Protein AF-A0A3C0GL13-F1 (afdb_monomer)

Nearest PDB structures (foldseek):
  5amq-assembly1_A  TM=3.832E-01  e=6.924E-02  La Crosse virus
  7oro-assembly1_A  TM=3.714E-01  e=6.924E-02  Orthobunyavirus lacrosseense
  5amr-assembly1_A  TM=4.256E-01  e=2.405E-01  La Crosse 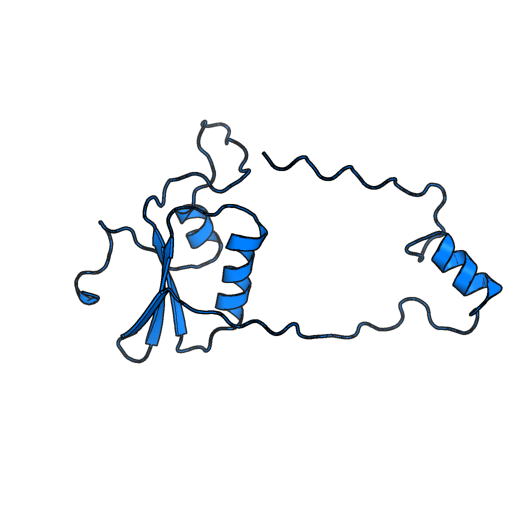virus
  8j4t-assembly1_A  TM=4.660E-01  e=8.916E-01  Bacillus cereus VD045

Sequence (139 aa):
MRKPRVKRPVEKDKPKGYDSKWEYNLHKNLIPSWDLHSQKLSYIIKHTYNPDFIKTINGITILLEAKGRFWDYQEYNKYIWIRESLPEDHELVFLFASPYAPMPATRRRKDGTKFTHSEWAEKNKFKWFSEKTFPKEWK

pLDDT: mean 94.02, std 6.17, range [56.84, 98.62]

Mean predicted aligned error: 5.54 Å

Structure (mmCIF, N/CA/C/O backbone):
data_AF-A0A3C0GL13-F1
#
_entry.id   AF-A0A3C0GL13-F1
#
loop_
_atom_site.group_PDB
_atom_site.id
_atom_site.type_symbol
_atom_site.label_atom_id
_atom_site.label_alt_id
_atom_site.label_comp_id
_atom_site.label_asym_id
_atom_site.label_entity_id
_atom_site.label_seq_id
_atom_site.pdbx_PDB_ins_code
_atom_site.Cartn_x
_atom_site.Cartn_y
_atom_site.Cartn_z
_atom_site.occupancy
_atom_site.B_iso_or_equiv
_atom_site.auth_seq_id
_atom_site.auth_comp_id
_atom_site.auth_asym_id
_atom_site.auth_atom_id
_atom_site.pdbx_PDB_model_num
ATOM 1 N N . MET A 1 1 ? 20.177 -2.245 8.836 1.00 57.84 1 MET A N 1
ATOM 2 C CA . MET A 1 1 ? 19.815 -1.564 7.566 1.00 57.84 1 MET A CA 1
ATOM 3 C C . MET A 1 1 ? 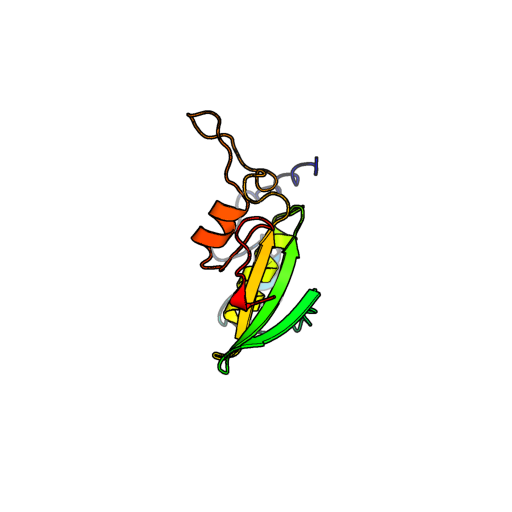19.984 -2.580 6.438 1.00 57.84 1 MET A C 1
ATOM 5 O O . MET A 1 1 ? 21.048 -3.186 6.388 1.00 57.84 1 MET A O 1
ATOM 9 N N . ARG A 1 2 ? 18.968 -2.855 5.598 1.00 56.84 2 ARG A N 1
ATOM 10 C CA . ARG A 1 2 ? 19.139 -3.786 4.460 1.00 56.84 2 ARG A CA 1
ATOM 11 C C . ARG A 1 2 ? 20.230 -3.229 3.540 1.00 56.84 2 ARG A C 1
ATOM 13 O O . ARG A 1 2 ? 20.149 -2.064 3.153 1.00 56.84 2 ARG A O 1
ATOM 20 N N . LYS A 1 3 ? 21.253 -4.034 3.229 1.00 74.62 3 LYS A N 1
ATOM 21 C CA . LYS A 1 3 ? 22.300 -3.640 2.277 1.00 74.62 3 LYS A CA 1
ATOM 22 C C . LYS A 1 3 ? 21.624 -3.277 0.946 1.00 74.62 3 LYS A C 1
ATOM 24 O O . LYS A 1 3 ? 20.765 -4.046 0.502 1.00 74.62 3 LYS A O 1
ATOM 29 N N . PRO A 1 4 ? 21.958 -2.130 0.325 1.00 77.38 4 PRO A N 1
ATOM 30 C CA . PRO A 1 4 ? 21.448 -1.801 -0.996 1.00 77.38 4 PRO A CA 1
ATOM 31 C C . PRO A 1 4 ? 21.710 -2.967 -1.942 1.00 77.38 4 PRO A C 1
ATOM 33 O O . PRO A 1 4 ? 22.800 -3.547 -1.927 1.00 77.38 4 PRO A O 1
ATOM 36 N N . ARG A 1 5 ? 20.711 -3.330 -2.751 1.00 80.12 5 ARG A N 1
ATOM 37 C CA . ARG A 1 5 ? 20.921 -4.340 -3.786 1.00 80.12 5 ARG A CA 1
ATOM 38 C C . ARG A 1 5 ? 22.034 -3.830 -4.696 1.00 80.12 5 ARG A C 1
ATOM 40 O O . ARG A 1 5 ? 21.946 -2.706 -5.189 1.00 80.12 5 ARG A O 1
ATOM 47 N N . VAL A 1 6 ? 23.065 -4.648 -4.898 1.00 87.25 6 VAL A N 1
ATOM 48 C CA . VAL A 1 6 ? 24.147 -4.331 -5.834 1.00 87.25 6 VAL A CA 1
ATOM 49 C C . VAL A 1 6 ? 23.514 -4.004 -7.183 1.00 87.25 6 VAL A C 1
ATOM 51 O O . VAL A 1 6 ? 22.654 -4.752 -7.665 1.00 87.25 6 VAL A O 1
ATOM 54 N N . LYS A 1 7 ? 23.882 -2.851 -7.757 1.00 86.38 7 LYS A N 1
ATOM 55 C CA . LYS A 1 7 ? 23.372 -2.442 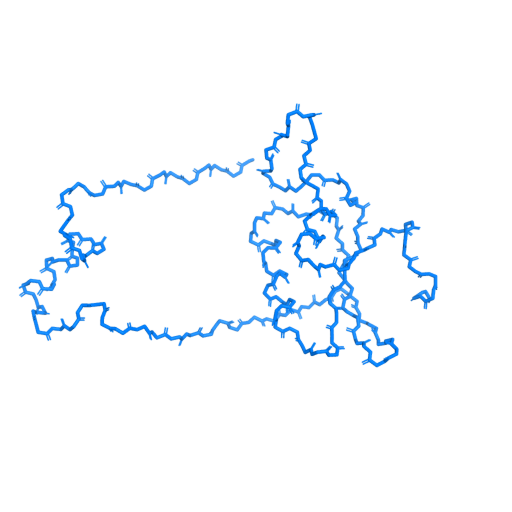-9.067 1.00 86.38 7 LYS A CA 1
ATOM 56 C C . LYS A 1 7 ? 23.730 -3.548 -10.055 1.00 86.38 7 LYS A C 1
ATOM 58 O O . LYS A 1 7 ? 24.895 -3.929 -10.146 1.00 86.38 7 LYS A O 1
ATOM 63 N N . ARG A 1 8 ? 22.727 -4.088 -10.755 1.00 82.88 8 ARG A N 1
ATOM 64 C CA . ARG A 1 8 ? 22.989 -5.123 -11.759 1.00 82.88 8 ARG A CA 1
ATOM 65 C C . ARG A 1 8 ? 23.935 -4.542 -12.818 1.00 82.88 8 ARG A C 1
ATOM 67 O O . ARG A 1 8 ? 23.729 -3.387 -13.209 1.00 82.88 8 ARG A O 1
ATOM 74 N N . PRO A 1 9 ? 24.946 -5.301 -13.268 1.00 86.31 9 PRO A N 1
ATOM 75 C CA . PRO A 1 9 ? 25.758 -4.903 -14.406 1.00 86.31 9 PRO A CA 1
ATOM 76 C C . PRO A 1 9 ? 24.860 -4.564 -15.596 1.00 86.31 9 PRO A C 1
ATOM 78 O O . PRO A 1 9 ? 23.887 -5.268 -15.865 1.00 86.31 9 PRO A O 1
ATOM 81 N N . VAL A 1 10 ? 25.171 -3.464 -16.277 1.00 82.69 10 VAL A N 1
ATOM 82 C CA . VAL A 1 10 ? 24.503 -3.110 -17.530 1.00 82.69 10 VAL A CA 1
ATOM 83 C C . VAL A 1 10 ? 25.284 -3.772 -18.653 1.00 82.69 10 VAL A C 1
ATOM 85 O O . VAL A 1 10 ? 26.487 -3.549 -18.789 1.00 82.69 10 VAL A O 1
ATOM 88 N N . GLU A 1 11 ? 24.606 -4.607 -19.431 1.00 85.38 11 GLU A N 1
ATOM 89 C CA . GLU A 1 11 ? 25.213 -5.296 -20.563 1.00 85.38 11 GLU A CA 1
ATOM 90 C C . GLU A 1 11 ? 25.510 -4.287 -21.687 1.00 85.38 11 GLU A C 1
ATOM 92 O O . GLU A 1 11 ? 24.600 -3.643 -22.212 1.00 85.38 11 GLU A O 1
ATOM 97 N N . LYS A 1 12 ? 26.796 -4.107 -22.020 1.00 87.50 12 LYS A N 1
ATOM 98 C CA . LYS A 1 12 ? 27.247 -3.223 -23.111 1.00 87.50 12 LYS A CA 1
ATOM 99 C C . LYS A 1 12 ? 26.863 -3.812 -24.466 1.00 87.50 12 LYS A C 1
ATOM 101 O O . LYS A 1 12 ? 26.893 -5.031 -24.607 1.00 87.50 12 LYS A O 1
ATOM 106 N N . ASP A 1 13 ? 26.559 -2.971 -25.452 1.00 87.75 13 ASP A N 1
ATOM 107 C CA . ASP A 1 13 ? 26.288 -3.380 -26.844 1.00 87.75 13 ASP A CA 1
ATOM 108 C C . ASP A 1 13 ? 25.148 -4.403 -26.979 1.00 87.75 13 ASP A C 1
ATOM 110 O O . ASP A 1 13 ? 25.201 -5.330 -27.788 1.00 87.75 13 ASP A O 1
ATOM 114 N N . LYS A 1 14 ? 24.117 -4.273 -26.137 1.00 90.38 14 LYS A N 1
ATOM 115 C CA . LYS A 1 14 ? 22.919 -5.105 -26.226 1.00 90.38 14 LYS A CA 1
ATOM 116 C C . LYS A 1 14 ? 22.127 -4.750 -27.500 1.00 90.38 14 LYS A C 1
ATOM 118 O O . LYS A 1 14 ? 21.786 -3.576 -27.670 1.00 90.38 14 LYS A O 1
ATOM 123 N N . PRO A 1 15 ? 21.789 -5.726 -28.362 1.00 92.62 15 PRO A N 1
ATOM 124 C CA . PRO A 1 15 ? 20.967 -5.488 -29.547 1.00 92.62 15 PRO A CA 1
ATOM 125 C C . PRO A 1 15 ? 19.608 -4.853 -29.211 1.00 92.62 15 PRO A C 1
ATOM 127 O O . PRO A 1 15 ? 18.968 -5.200 -28.216 1.00 92.62 15 PRO A O 1
ATOM 130 N N . LYS A 1 16 ? 19.152 -3.912 -30.048 1.00 91.69 16 LYS A N 1
ATOM 131 C CA . LYS A 1 16 ? 17.871 -3.210 -29.860 1.00 91.69 16 LYS A CA 1
ATOM 132 C C . LYS A 1 16 ? 16.703 -4.196 -29.978 1.00 91.69 16 LYS A C 1
ATOM 134 O O . LYS A 1 16 ? 16.675 -4.998 -30.902 1.00 91.69 16 LYS A O 1
ATOM 139 N N . GLY A 1 17 ? 15.736 -4.100 -29.065 1.00 91.31 17 GLY A N 1
ATOM 140 C CA . GLY A 1 17 ? 14.539 -4.953 -29.045 1.00 91.31 17 GLY A CA 1
ATOM 141 C C . GLY A 1 17 ? 14.663 -6.224 -28.198 1.00 91.31 17 GLY A C 1
ATOM 142 O O . GLY A 1 17 ? 13.648 -6.864 -27.951 1.00 91.31 17 GLY A O 1
ATOM 143 N N . TYR A 1 18 ? 15.868 -6.532 -27.708 1.00 94.56 18 TYR A N 1
ATOM 144 C CA . TYR A 1 18 ? 16.143 -7.687 -26.854 1.00 94.56 18 TYR A CA 1
ATOM 145 C C . TYR A 1 18 ? 16.423 -7.264 -25.410 1.00 94.56 18 TYR A C 1
ATOM 147 O O . TYR A 1 18 ? 17.004 -6.204 -25.135 1.00 94.56 18 TYR A O 1
ATOM 155 N N . ASP A 1 19 ? 16.066 -8.125 -24.472 1.00 91.56 19 ASP A N 1
ATOM 156 C CA . ASP A 1 19 ? 16.295 -7.981 -23.043 1.00 91.56 19 ASP A CA 1
ATOM 157 C C . ASP A 1 19 ? 17.711 -8.400 -22.640 1.00 91.56 19 ASP A C 1
ATOM 159 O O . ASP A 1 19 ? 18.263 -7.808 -21.705 1.00 91.56 19 ASP A O 1
ATOM 163 N N . SER A 1 20 ? 18.359 -9.287 -23.408 1.00 92.25 20 SER A N 1
ATOM 164 C CA . SER A 1 20 ? 19.765 -9.687 -23.219 1.00 92.25 20 SER A CA 1
ATOM 165 C C . SER A 1 20 ? 20.467 -10.114 -24.516 1.00 92.25 20 SER A C 1
ATOM 167 O O . SER A 1 20 ? 19.820 -10.434 -25.515 1.00 92.25 20 SER A O 1
ATOM 169 N N . LYS A 1 21 ? 21.806 -10.192 -24.504 1.00 93.69 21 LYS A N 1
ATOM 170 C CA . LYS A 1 21 ? 22.569 -10.799 -25.617 1.00 93.69 21 LYS A CA 1
ATOM 171 C C . LYS A 1 21 ? 22.253 -12.278 -25.821 1.00 93.69 21 LYS A C 1
ATOM 173 O O . LYS A 1 21 ? 22.303 -12.764 -26.948 1.00 93.69 21 LYS A O 1
ATOM 178 N N . TRP A 1 22 ? 21.951 -13.000 -24.744 1.00 93.62 22 TRP A N 1
ATOM 179 C CA . TRP A 1 22 ? 21.614 -14.419 -24.831 1.00 93.62 22 TRP A CA 1
ATOM 180 C C . TRP A 1 22 ? 20.292 -14.632 -25.567 1.00 93.62 22 TRP A C 1
ATOM 182 O O . TRP A 1 22 ? 20.242 -15.440 -26.488 1.00 93.62 22 TRP A O 1
ATOM 192 N N . GLU A 1 23 ? 19.269 -13.840 -25.244 1.00 95.56 23 GLU A N 1
ATOM 193 C CA . GLU A 1 23 ? 17.991 -13.846 -25.961 1.00 95.56 23 GLU A CA 1
ATOM 194 C C . GLU A 1 23 ? 18.174 -13.544 -27.456 1.00 95.56 23 GLU A C 1
ATOM 196 O O . GLU A 1 23 ? 17.643 -14.266 -28.298 1.00 95.56 23 GL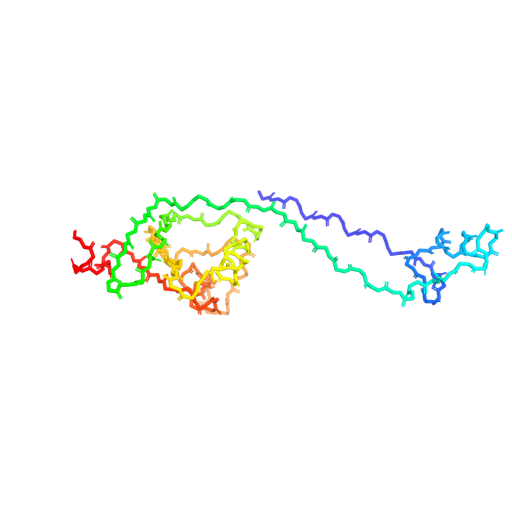U A O 1
ATOM 201 N N . TYR A 1 24 ? 19.002 -12.548 -27.795 1.00 95.56 24 TYR A N 1
ATOM 202 C CA . TYR A 1 24 ? 19.367 -12.275 -29.188 1.00 95.56 24 TYR A CA 1
ATOM 203 C C . TYR A 1 24 ? 19.997 -13.491 -29.875 1.00 95.56 24 TYR A C 1
ATOM 205 O O . TYR A 1 24 ? 19.609 -13.844 -30.986 1.00 95.56 24 TYR A O 1
ATOM 213 N N . ASN A 1 25 ? 20.956 -14.153 -29.224 1.00 95.81 25 ASN A N 1
ATOM 214 C CA . ASN A 1 25 ? 21.623 -15.326 -29.788 1.00 95.81 25 ASN A CA 1
ATOM 215 C C . ASN A 1 25 ? 20.674 -16.523 -29.951 1.00 95.81 25 ASN A C 1
ATOM 217 O O . ASN A 1 25 ? 20.810 -17.260 -30.928 1.00 95.81 25 ASN A O 1
ATOM 221 N N . LEU A 1 26 ? 19.725 -16.712 -29.029 1.00 96.69 26 LEU A N 1
ATOM 222 C CA . LEU A 1 26 ? 18.687 -17.739 -29.135 1.00 96.69 26 LEU A CA 1
ATOM 223 C C . LEU A 1 26 ? 17.774 -17.467 -30.327 1.00 96.69 26 LEU A C 1
ATOM 225 O O . LEU A 1 26 ? 17.618 -18.337 -31.182 1.00 96.69 26 LEU A O 1
ATOM 229 N N . HIS A 1 27 ? 17.226 -16.255 -30.410 1.00 96.75 27 HIS A N 1
ATOM 230 C CA . HIS A 1 27 ? 16.332 -15.874 -31.496 1.00 96.75 27 HIS A CA 1
ATOM 231 C C . HIS A 1 27 ? 17.051 -15.933 -32.845 1.00 96.75 27 HIS A C 1
ATOM 233 O O . HIS A 1 27 ? 16.516 -16.471 -33.798 1.00 96.75 27 HIS A O 1
ATOM 239 N N . LYS A 1 28 ? 18.309 -15.494 -32.927 1.00 96.12 28 LYS A N 1
ATOM 240 C CA . LYS A 1 28 ? 19.069 -15.532 -34.181 1.00 96.12 28 LYS A CA 1
ATOM 241 C C . LYS A 1 28 ? 19.385 -16.949 -34.668 1.00 96.12 28 LYS A C 1
ATOM 243 O O . LYS A 1 28 ? 19.308 -17.193 -35.867 1.00 96.12 28 LYS A O 1
ATOM 248 N N . ASN A 1 29 ? 19.818 -17.843 -33.777 1.00 97.50 29 ASN A N 1
ATOM 249 C CA . ASN A 1 29 ? 20.457 -19.098 -34.193 1.00 97.50 29 ASN A CA 1
ATOM 250 C C . ASN A 1 29 ? 19.615 -20.351 -33.924 1.00 97.50 29 ASN A C 1
ATOM 252 O O . ASN A 1 29 ? 19.748 -21.323 -34.659 1.00 97.50 29 ASN A O 1
ATOM 256 N N . LEU A 1 30 ? 18.798 -20.360 -32.865 1.00 97.25 30 LEU A N 1
ATOM 257 C CA . LEU A 1 30 ? 18.073 -21.557 -32.424 1.00 97.25 30 LEU A CA 1
ATOM 258 C C . LEU A 1 30 ? 16.590 -21.513 -32.797 1.00 97.25 30 LEU A C 1
ATOM 260 O O . LEU A 1 30 ? 16.041 -22.520 -33.232 1.00 97.25 30 LEU A O 1
ATOM 264 N N . ILE A 1 31 ? 15.948 -20.358 -32.619 1.00 97.38 31 ILE A N 1
ATOM 265 C CA . ILE A 1 31 ? 14.497 -20.192 -32.794 1.00 97.38 31 ILE A CA 1
ATOM 266 C C . ILE A 1 31 ? 14.130 -18.977 -33.671 1.00 97.38 31 ILE A C 1
ATOM 268 O O . ILE A 1 31 ? 13.296 -18.175 -33.265 1.00 97.38 31 ILE A O 1
ATOM 272 N N . PRO A 1 32 ? 14.694 -18.817 -34.884 1.00 95.94 32 PRO A N 1
ATOM 273 C CA . PRO A 1 32 ? 14.504 -17.615 -35.714 1.00 95.94 32 PRO A CA 1
ATOM 274 C C . PRO A 1 32 ? 13.088 -17.394 -36.242 1.00 95.94 32 PRO A C 1
ATOM 276 O O . PRO A 1 32 ? 12.792 -16.317 -36.748 1.00 95.94 32 PRO A O 1
ATOM 279 N N . SER A 1 33 ? 12.220 -18.400 -36.152 1.00 96.56 33 SER A N 1
ATOM 280 C CA . SER A 1 33 ? 10.821 -18.301 -36.568 1.00 96.56 33 SER A CA 1
ATOM 281 C C . SER A 1 33 ? 9.858 -17.998 -35.417 1.00 96.56 33 SER A C 1
ATOM 283 O O . SER A 1 33 ? 8.652 -17.985 -35.643 1.00 96.56 33 SER A O 1
ATOM 285 N N . TRP A 1 34 ? 10.349 -17.856 -34.181 1.00 96.88 34 TRP A N 1
ATOM 286 C CA . TRP A 1 34 ? 9.501 -17.612 -33.014 1.00 96.88 34 TRP A CA 1
ATOM 287 C C . TRP A 1 34 ? 9.277 -16.117 -32.824 1.00 96.88 34 TRP A C 1
ATOM 289 O O . TRP A 1 34 ? 10.203 -15.324 -32.947 1.00 96.88 34 TRP A O 1
ATOM 299 N N . ASP A 1 35 ? 8.057 -15.730 -32.465 1.00 95.00 35 ASP A N 1
ATOM 300 C CA . ASP A 1 35 ? 7.750 -14.326 -32.228 1.00 95.00 35 ASP A CA 1
ATOM 301 C C . ASP A 1 35 ? 8.452 -13.790 -30.968 1.00 95.00 35 ASP A C 1
ATOM 303 O O . ASP A 1 35 ? 8.325 -14.342 -29.872 1.00 95.00 35 ASP A O 1
ATOM 307 N N . LEU A 1 36 ? 9.145 -12.657 -31.102 1.00 94.19 36 LEU A N 1
ATOM 308 C CA . LEU A 1 36 ? 9.779 -11.949 -29.990 1.00 94.19 36 LEU A CA 1
ATOM 309 C C . LEU A 1 36 ? 8.831 -10.890 -29.413 1.00 94.19 36 LEU A C 1
ATOM 311 O O . LEU A 1 36 ? 8.435 -9.962 -30.115 1.00 94.19 36 LEU A O 1
ATOM 315 N N . HIS A 1 37 ? 8.524 -10.985 -28.115 1.00 91.88 37 HIS A N 1
ATOM 316 C CA . HIS A 1 37 ? 7.752 -9.974 -27.372 1.00 91.88 37 HIS A CA 1
ATOM 317 C C . HIS A 1 37 ? 6.399 -9.587 -28.016 1.00 91.88 37 HIS A C 1
ATOM 319 O O . HIS A 1 37 ? 5.944 -8.451 -27.872 1.00 91.88 37 HIS A O 1
ATOM 325 N N . SER A 1 38 ? 5.742 -10.520 -28.715 1.00 93.44 38 SER A N 1
ATOM 326 C CA . SER A 1 38 ? 4.536 -10.248 -29.514 1.00 93.44 38 SER A CA 1
ATOM 327 C C . SER A 1 38 ? 3.251 -10.115 -28.699 1.00 93.44 38 SER A C 1
ATOM 329 O O . SER A 1 38 ? 2.346 -9.379 -29.089 1.00 93.44 38 SER A O 1
ATOM 331 N N . GLN A 1 39 ? 3.151 -10.817 -27.570 1.00 94.44 39 GLN A N 1
ATOM 332 C CA . GLN A 1 39 ? 1.930 -10.890 -26.771 1.00 94.44 39 GLN A CA 1
ATOM 333 C C . GLN A 1 39 ? 2.223 -10.696 -25.284 1.00 94.44 39 GLN A C 1
ATOM 335 O O . GLN A 1 39 ? 3.274 -11.082 -24.773 1.00 94.44 39 GLN A O 1
ATOM 340 N N . LYS A 1 40 ? 1.262 -10.100 -24.571 1.00 93.88 40 LYS A N 1
ATOM 341 C CA . LYS A 1 40 ? 1.269 -9.998 -23.109 1.00 93.88 40 LYS A CA 1
ATOM 342 C C . LYS A 1 40 ? 0.157 -10.872 -22.555 1.00 93.88 40 LYS A C 1
ATOM 344 O O . LYS A 1 40 ? -0.986 -10.750 -22.984 1.00 93.88 40 LYS A O 1
ATOM 349 N N . LEU A 1 41 ? 0.496 -11.717 -21.587 1.00 95.50 41 LEU A N 1
ATOM 350 C CA . LEU A 1 41 ? -0.452 -12.595 -20.911 1.00 95.50 41 LEU A CA 1
ATOM 351 C C . LEU A 1 41 ? -0.650 -12.121 -19.473 1.00 95.50 41 LEU A C 1
ATOM 353 O O . LEU A 1 41 ? 0.309 -12.005 -18.707 1.00 95.50 41 LEU A O 1
ATOM 357 N N . SER A 1 42 ? -1.899 -11.842 -19.114 1.00 94.94 42 SER A N 1
ATOM 358 C CA . SER A 1 42 ? -2.275 -11.509 -17.742 1.00 94.94 42 SER A CA 1
ATOM 359 C C . SER A 1 42 ? -2.306 -12.770 -16.878 1.00 94.94 42 SER A C 1
ATOM 361 O O . SER A 1 42 ? -2.779 -13.817 -17.315 1.00 94.94 42 SER A O 1
ATOM 363 N N . TYR A 1 43 ? -1.842 -12.665 -15.633 1.00 94.94 43 TYR A N 1
ATOM 364 C CA . TYR A 1 43 ? -1.912 -13.741 -14.644 1.00 94.94 43 TYR A CA 1
ATOM 365 C C . TYR A 1 43 ? -2.252 -13.177 -13.261 1.00 94.94 43 TYR A C 1
ATOM 367 O O . TYR A 1 43 ? -2.059 -11.990 -12.996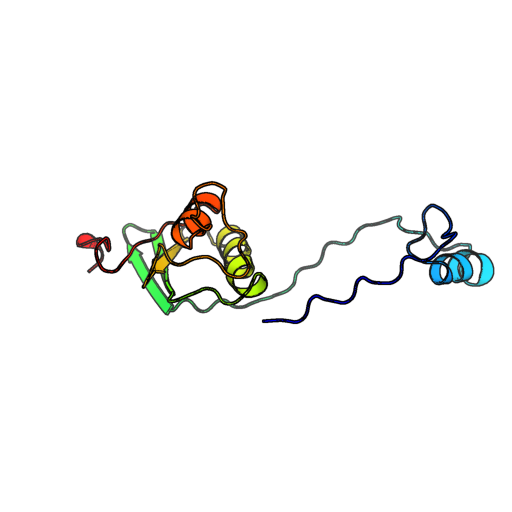 1.00 94.94 43 TYR A O 1
ATOM 375 N N . ILE A 1 44 ? -2.769 -14.035 -12.380 1.00 92.81 44 ILE A N 1
ATOM 376 C CA . ILE A 1 44 ? -3.213 -13.665 -11.030 1.00 92.81 44 ILE A CA 1
ATOM 377 C C . ILE A 1 44 ? -2.368 -14.425 -10.008 1.00 92.81 44 ILE A C 1
ATOM 379 O O . ILE A 1 44 ? -2.197 -15.639 -10.117 1.00 92.81 44 ILE A O 1
ATOM 383 N N . ILE A 1 45 ? -1.878 -13.719 -8.987 1.00 92.75 45 ILE A N 1
ATOM 384 C CA . ILE A 1 45 ? -1.256 -14.325 -7.805 1.00 92.75 45 ILE A CA 1
ATOM 385 C C . ILE A 1 45 ? -2.284 -14.297 -6.675 1.00 92.75 45 ILE A C 1
ATOM 387 O O . ILE A 1 45 ? -2.751 -13.229 -6.286 1.00 92.75 45 ILE A O 1
ATOM 391 N N . LYS A 1 46 ? -2.648 -15.471 -6.151 1.00 93.06 46 LYS A N 1
ATOM 392 C CA . LYS A 1 46 ? -3.607 -15.578 -5.045 1.00 93.06 46 LYS A CA 1
ATOM 393 C C . LYS A 1 46 ? -2.914 -15.333 -3.706 1.00 93.06 46 LYS A C 1
ATOM 395 O O . LYS A 1 46 ? -1.879 -15.931 -3.418 1.00 93.06 46 LYS A O 1
ATOM 400 N N . HIS A 1 47 ? -3.535 -14.505 -2.876 1.00 93.00 47 HIS A N 1
ATOM 401 C CA . HIS A 1 47 ? -3.137 -14.245 -1.498 1.00 93.00 47 HIS A CA 1
ATOM 402 C C . HIS A 1 47 ? -4.372 -14.241 -0.599 1.00 93.00 47 HIS A C 1
ATOM 404 O O . HIS A 1 47 ? -5.456 -13.871 -1.044 1.00 93.00 47 HIS A O 1
ATOM 410 N N . THR A 1 48 ? -4.186 -14.607 0.668 1.00 94.25 48 THR A N 1
ATOM 411 C CA . THR A 1 48 ? -5.218 -14.492 1.703 1.00 94.25 48 THR A CA 1
ATOM 412 C C . THR A 1 48 ? -4.805 -13.401 2.677 1.00 94.25 48 THR A C 1
ATOM 414 O O . THR A 1 48 ? -3.673 -13.402 3.165 1.00 94.25 48 THR A O 1
ATOM 417 N N . TYR A 1 49 ? -5.710 -12.466 2.949 1.00 95.12 49 TYR A N 1
ATOM 418 C CA . TYR A 1 49 ? -5.518 -11.432 3.957 1.00 95.12 49 TYR A CA 1
ATOM 419 C C . TYR A 1 49 ? -6.318 -11.787 5.210 1.00 95.12 49 TYR A C 1
ATOM 421 O O . TYR A 1 49 ? -7.494 -12.125 5.112 1.00 95.12 49 TYR A O 1
ATOM 429 N N . ASN A 1 50 ? -5.661 -11.726 6.366 1.00 96.62 50 ASN A N 1
ATOM 430 C CA . ASN A 1 50 ? -6.288 -11.912 7.666 1.00 96.62 50 ASN A CA 1
ATOM 431 C C . ASN A 1 50 ? -6.218 -10.576 8.420 1.00 96.62 50 ASN A C 1
ATOM 433 O O . ASN A 1 50 ? -5.118 -10.218 8.848 1.00 96.62 50 ASN A O 1
ATOM 437 N N . PRO A 1 51 ? -7.322 -9.818 8.512 1.00 97.19 51 PRO A N 1
ATOM 438 C CA . PRO A 1 51 ? -7.361 -8.584 9.291 1.00 97.19 51 PRO A CA 1
ATOM 439 C C . PRO A 1 51 ? -7.290 -8.895 10.790 1.00 97.19 51 PRO A C 1
ATOM 441 O O . PRO A 1 51 ? -7.702 -9.972 11.221 1.00 97.19 51 PRO A O 1
ATOM 444 N N . ASP A 1 52 ? -6.814 -7.942 11.592 1.00 98.19 52 ASP A N 1
ATOM 445 C CA . ASP A 1 52 ? -6.741 -8.134 13.046 1.00 98.19 52 ASP A CA 1
ATOM 446 C C . ASP A 1 52 ? -8.140 -8.166 13.684 1.00 98.19 52 ASP A C 1
ATOM 448 O O . ASP A 1 52 ? -8.408 -8.987 14.562 1.00 98.19 52 ASP A O 1
ATOM 452 N N . PHE A 1 53 ? -9.047 -7.292 13.228 1.00 98.12 53 PHE A N 1
ATOM 453 C CA . PHE A 1 53 ? -10.424 -7.212 13.720 1.00 98.12 53 PHE A CA 1
ATOM 454 C C . PHE A 1 53 ? -11.421 -6.935 12.593 1.00 98.12 53 PHE A C 1
ATOM 456 O O . PHE A 1 53 ? -11.098 -6.281 11.600 1.00 98.12 53 PHE A O 1
ATOM 463 N N . ILE A 1 54 ? -12.661 -7.395 12.776 1.00 98.00 54 ILE A N 1
ATOM 464 C CA . ILE A 1 54 ? -13.754 -7.235 11.809 1.00 98.00 54 ILE A CA 1
ATOM 465 C C . ILE A 1 54 ? -15.014 -6.771 12.542 1.00 98.00 54 ILE A C 1
ATOM 467 O O . ILE A 1 54 ? -15.380 -7.344 13.570 1.00 98.00 54 ILE A O 1
ATOM 471 N N . LYS A 1 55 ? -15.698 -5.750 12.015 1.00 97.12 55 LYS A N 1
ATOM 472 C CA . LYS A 1 55 ? -17.007 -5.297 12.515 1.00 97.12 55 LYS A CA 1
ATOM 473 C C . LYS A 1 55 ? -17.837 -4.711 11.379 1.00 97.12 55 LYS A C 1
ATOM 475 O O . LYS A 1 55 ? -17.329 -3.907 10.609 1.00 97.12 55 LYS A O 1
ATOM 480 N N . THR A 1 56 ? -19.119 -5.054 11.306 1.00 97.38 56 THR A N 1
ATOM 481 C CA . THR A 1 56 ? -20.048 -4.426 10.354 1.00 97.38 56 THR A CA 1
ATOM 482 C C . THR A 1 56 ? -20.770 -3.258 11.014 1.00 97.38 56 THR A C 1
ATOM 484 O O . THR A 1 56 ? -21.315 -3.399 12.109 1.00 97.38 56 THR A O 1
ATOM 487 N N . ILE A 1 57 ? -20.771 -2.099 10.358 1.00 95.25 57 ILE A N 1
ATOM 488 C CA . ILE A 1 57 ? -21.391 -0.861 10.834 1.00 95.25 57 ILE A CA 1
ATOM 489 C C . ILE A 1 57 ? -22.174 -0.262 9.669 1.00 95.25 57 ILE A C 1
ATOM 491 O O . ILE A 1 57 ? -21.599 0.039 8.629 1.00 95.25 57 ILE A O 1
ATOM 495 N N . ASN A 1 58 ? -23.488 -0.093 9.839 1.00 93.94 58 ASN A N 1
ATOM 496 C CA . ASN A 1 58 ? -24.378 0.487 8.823 1.00 93.94 58 ASN A CA 1
ATOM 497 C C . ASN A 1 58 ? -24.250 -0.168 7.432 1.00 93.94 58 ASN A C 1
ATOM 499 O O . ASN A 1 58 ? -24.268 0.518 6.417 1.00 93.94 58 ASN A O 1
ATOM 503 N N . GLY A 1 59 ? -24.091 -1.494 7.390 1.00 95.12 59 GLY A N 1
ATOM 504 C CA . GLY A 1 59 ? -23.959 -2.246 6.138 1.00 95.12 59 GLY A CA 1
ATOM 505 C C . GLY A 1 59 ? -22.560 -2.244 5.513 1.00 95.12 59 GLY A C 1
ATOM 506 O O . GLY A 1 59 ? -22.391 -2.874 4.480 1.00 95.12 59 GLY A O 1
ATOM 507 N N . ILE A 1 60 ? -21.566 -1.601 6.136 1.00 97.44 60 ILE A N 1
ATOM 508 C CA . ILE A 1 60 ? -20.161 -1.651 5.707 1.00 97.44 60 ILE A CA 1
ATOM 509 C C . ILE A 1 60 ? -19.356 -2.521 6.675 1.00 97.44 60 ILE A C 1
ATOM 511 O O . ILE A 1 60 ? -19.375 -2.296 7.889 1.00 97.44 60 ILE A O 1
ATOM 515 N N . THR A 1 61 ? -18.629 -3.504 6.155 1.00 98.12 61 THR A N 1
ATOM 516 C CA . THR A 1 61 ? -17.692 -4.339 6.908 1.00 98.12 61 THR A CA 1
ATOM 517 C C . THR A 1 61 ? -16.341 -3.641 7.038 1.00 98.12 61 THR A C 1
ATOM 519 O O . THR A 1 61 ? -15.567 -3.516 6.092 1.00 98.12 61 THR A O 1
ATOM 522 N N . ILE A 1 62 ? -16.037 -3.203 8.255 1.00 98.12 62 ILE A N 1
ATOM 523 C CA . ILE A 1 62 ? -14.759 -2.604 8.620 1.00 98.12 62 ILE A CA 1
ATOM 524 C C . ILE A 1 62 ? -13.756 -3.710 8.944 1.00 98.12 62 ILE A C 1
ATOM 526 O O . ILE A 1 62 ? -13.981 -4.516 9.849 1.00 98.12 62 ILE A O 1
ATOM 530 N N . LEU A 1 63 ? -12.627 -3.697 8.240 1.00 98.44 63 LEU A N 1
ATOM 531 C CA . LEU A 1 63 ? -11.440 -4.498 8.515 1.00 98.44 63 LEU A CA 1
ATOM 532 C C . LEU A 1 63 ? -10.430 -3.593 9.226 1.00 98.44 63 LEU A C 1
ATOM 534 O O . LEU A 1 63 ? -9.811 -2.738 8.593 1.00 98.44 63 LEU A O 1
ATOM 538 N N . LEU A 1 64 ? -10.297 -3.723 10.545 1.00 98.38 64 LEU A N 1
ATOM 539 C CA . LEU A 1 64 ? -9.414 -2.868 11.337 1.00 98.38 64 LEU A CA 1
ATOM 540 C C . LEU A 1 64 ? -8.056 -3.551 11.532 1.00 98.38 64 LEU A C 1
ATOM 542 O O . LEU A 1 64 ? -7.980 -4.615 12.141 1.00 98.38 64 LEU A O 1
ATOM 546 N N . GLU A 1 65 ? -6.988 -2.914 11.056 1.00 98.50 65 GLU A N 1
ATOM 547 C CA . GLU A 1 65 ? -5.602 -3.358 11.243 1.00 98.50 65 GLU A CA 1
ATOM 548 C C . GLU A 1 65 ? -4.918 -2.507 12.321 1.00 98.50 65 GLU A C 1
ATOM 550 O O . GLU A 1 65 ? -4.736 -1.293 12.159 1.00 98.50 65 GLU A O 1
ATOM 555 N N . ALA A 1 66 ? -4.476 -3.138 13.405 1.00 98.00 66 ALA A N 1
ATOM 556 C CA . ALA A 1 66 ? -3.669 -2.494 14.428 1.00 98.00 66 ALA A CA 1
ATOM 557 C C . ALA A 1 66 ? -2.204 -2.457 13.981 1.00 98.00 66 ALA A C 1
ATOM 559 O O . ALA A 1 66 ? -1.560 -3.482 13.749 1.00 98.00 66 ALA A O 1
ATOM 560 N N . LYS A 1 67 ? -1.628 -1.256 13.872 1.00 97.75 67 LYS A N 1
ATOM 561 C CA . LYS A 1 67 ? -0.287 -1.095 13.309 1.00 97.75 67 LYS A CA 1
ATOM 562 C C . LYS A 1 67 ? 0.626 -0.238 14.169 1.00 97.75 67 LYS A C 1
ATOM 564 O O . LYS A 1 67 ? 0.421 0.959 14.350 1.00 97.75 67 LYS A O 1
ATOM 569 N N . GLY A 1 68 ? 1.704 -0.858 14.645 1.00 95.94 68 GLY A N 1
ATOM 570 C CA . GLY A 1 68 ? 2.800 -0.154 15.308 1.00 95.94 68 GLY A CA 1
ATOM 571 C C . GLY A 1 68 ? 3.662 0.620 14.313 1.00 95.94 68 GLY A C 1
ATOM 572 O O . GLY A 1 68 ? 3.682 1.849 14.308 1.00 95.94 68 GLY A O 1
ATOM 573 N N . ARG A 1 69 ? 4.387 -0.111 13.461 1.00 91.12 69 ARG A N 1
ATOM 574 C CA . ARG A 1 69 ? 5.287 0.452 12.450 1.00 91.12 69 ARG A CA 1
ATOM 575 C C . ARG A 1 69 ? 5.325 -0.430 11.203 1.00 91.12 69 ARG A C 1
ATOM 577 O O . ARG A 1 69 ? 5.297 -1.650 11.331 1.00 91.12 69 ARG A O 1
ATOM 584 N N . PHE A 1 70 ? 5.472 0.174 10.024 1.00 94.69 70 PHE A N 1
ATOM 585 C CA . PHE A 1 70 ? 5.850 -0.542 8.802 1.00 94.69 70 PHE A CA 1
ATOM 586 C C . PHE A 1 70 ? 7.371 -0.762 8.719 1.00 94.69 70 PHE A C 1
ATOM 588 O O . PHE A 1 70 ? 8.175 0.161 8.894 1.00 94.69 70 PHE A O 1
ATOM 595 N N . TRP A 1 71 ? 7.776 -1.986 8.410 1.00 89.62 71 TRP A N 1
ATOM 596 C CA . TRP A 1 71 ? 9.158 -2.439 8.314 1.00 89.62 71 TRP A CA 1
ATOM 597 C C . TRP A 1 71 ? 9.785 -2.165 6.954 1.00 89.62 71 TRP A C 1
ATOM 599 O O . TRP A 1 71 ? 10.924 -1.689 6.892 1.00 89.62 71 TRP A O 1
ATOM 609 N N . ASP A 1 72 ? 9.075 -2.460 5.865 1.00 91.19 72 ASP A N 1
ATOM 610 C CA . ASP A 1 72 ? 9.592 -2.305 4.509 1.00 91.19 72 ASP A CA 1
ATOM 611 C C . ASP A 1 72 ? 8.516 -1.974 3.466 1.00 91.19 72 ASP A C 1
ATOM 613 O O . ASP A 1 72 ? 7.326 -1.892 3.765 1.00 91.19 72 ASP A O 1
ATOM 617 N N . TYR A 1 73 ? 8.978 -1.728 2.235 1.00 91.00 73 TYR A N 1
ATOM 618 C CA . TYR A 1 73 ? 8.124 -1.394 1.097 1.00 91.00 73 TYR A CA 1
ATOM 619 C C . TYR A 1 73 ? 7.088 -2.478 0.820 1.00 91.00 73 TYR A C 1
ATOM 621 O O . TYR A 1 73 ? 5.924 -2.169 0.596 1.00 91.00 73 TYR A O 1
ATOM 629 N N . GLN A 1 74 ? 7.502 -3.742 0.843 1.00 91.62 74 GLN A N 1
ATOM 630 C CA . GLN A 1 74 ? 6.639 -4.873 0.539 1.00 91.62 74 GLN A CA 1
ATOM 631 C C . GLN A 1 74 ? 5.482 -4.974 1.534 1.00 91.62 74 GLN A C 1
ATOM 633 O O . GLN A 1 74 ? 4.345 -5.198 1.119 1.00 91.62 74 GLN A O 1
ATOM 638 N N . GLU A 1 75 ? 5.755 -4.753 2.821 1.00 93.88 75 GLU A N 1
ATOM 639 C CA . GLU A 1 75 ? 4.739 -4.795 3.863 1.00 93.88 75 GLU A CA 1
ATOM 640 C C . GLU A 1 75 ? 3.654 -3.745 3.650 1.00 93.88 75 GLU A C 1
ATOM 642 O O . GLU A 1 75 ? 2.481 -4.101 3.673 1.00 93.88 75 GLU A O 1
ATOM 647 N N . TYR A 1 76 ? 4.002 -2.472 3.443 1.00 95.38 76 TYR A N 1
ATOM 648 C CA . TYR A 1 76 ? 2.959 -1.459 3.276 1.00 95.38 76 TYR A CA 1
ATOM 649 C C . TYR A 1 76 ? 2.308 -1.521 1.886 1.00 95.38 76 TYR A C 1
ATOM 651 O O . TYR A 1 76 ? 1.118 -1.247 1.746 1.00 95.38 76 TYR A O 1
ATOM 659 N N . ASN A 1 77 ? 3.049 -1.933 0.850 1.00 95.62 77 ASN A N 1
ATOM 660 C CA . ASN A 1 77 ? 2.532 -2.024 -0.517 1.00 95.62 77 ASN A CA 1
ATOM 661 C C . ASN A 1 77 ? 1.433 -3.086 -0.658 1.00 95.62 77 ASN A C 1
ATOM 663 O O . ASN A 1 77 ? 0.533 -2.912 -1.474 1.00 95.62 77 ASN A O 1
ATOM 667 N N . LYS A 1 78 ? 1.455 -4.159 0.148 1.00 95.75 78 LYS A N 1
ATOM 668 C CA . LYS A 1 78 ? 0.401 -5.188 0.110 1.00 95.75 78 LYS A CA 1
ATOM 669 C C . LYS A 1 78 ? -0.984 -4.614 0.439 1.00 95.75 78 LYS A C 1
ATOM 671 O O . LYS A 1 78 ? -1.961 -5.026 -0.170 1.00 95.75 78 LYS A O 1
ATOM 676 N N . TYR A 1 79 ? -1.071 -3.646 1.358 1.00 97.81 79 TYR A N 1
ATOM 677 C CA . TYR A 1 79 ? -2.357 -3.084 1.776 1.00 97.81 79 TYR A CA 1
ATOM 678 C C . TYR A 1 79 ? -3.020 -2.283 0.661 1.00 97.81 79 TYR A C 1
ATOM 680 O O . TYR A 1 79 ? -4.242 -2.280 0.573 1.00 97.81 79 TYR A O 1
ATOM 688 N N . ILE A 1 80 ? -2.231 -1.664 -0.226 1.00 97.69 80 ILE A N 1
ATOM 689 C CA . ILE A 1 80 ? -2.755 -0.993 -1.422 1.00 97.69 80 ILE A CA 1
ATOM 690 C C . ILE A 1 80 ? -3.509 -2.012 -2.279 1.00 97.69 80 ILE A C 1
ATOM 692 O O . ILE A 1 80 ? -4.667 -1.787 -2.602 1.00 97.69 80 ILE A O 1
ATOM 696 N N . TRP A 1 81 ? -2.893 -3.162 -2.566 1.00 96.75 81 TRP A N 1
ATOM 697 C CA . TRP A 1 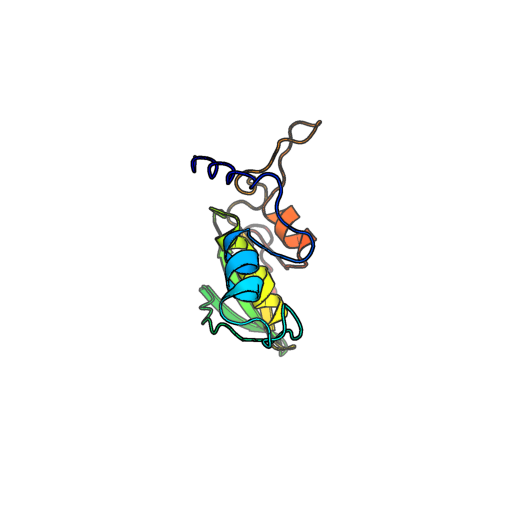81 ? -3.536 -4.225 -3.343 1.00 96.75 81 TRP A CA 1
ATOM 698 C C . TRP A 1 81 ? -4.736 -4.845 -2.637 1.00 96.75 81 TRP A C 1
ATOM 700 O O . TRP A 1 81 ? -5.713 -5.167 -3.304 1.00 96.75 81 TRP A O 1
ATOM 710 N N . ILE A 1 82 ? -4.687 -4.978 -1.308 1.00 97.06 82 ILE A N 1
ATOM 711 C CA . ILE A 1 82 ? -5.844 -5.418 -0.523 1.00 97.06 82 ILE A CA 1
ATOM 712 C C . ILE A 1 82 ? -7.000 -4.443 -0.739 1.00 97.06 82 ILE A C 1
ATOM 714 O O . ILE A 1 82 ? -8.046 -4.887 -1.187 1.00 97.06 82 ILE A O 1
ATOM 718 N N . ARG A 1 83 ? -6.798 -3.136 -0.517 1.00 97.31 83 ARG A N 1
ATOM 719 C CA . ARG A 1 83 ? -7.835 -2.102 -0.698 1.00 97.31 83 ARG A CA 1
ATOM 720 C C . ARG A 1 83 ? -8.449 -2.129 -2.094 1.00 97.31 83 ARG A C 1
ATOM 722 O O . ARG A 1 83 ? -9.661 -2.077 -2.211 1.00 97.31 83 ARG A O 1
ATOM 729 N N . GLU A 1 84 ? -7.618 -2.216 -3.129 1.00 95.69 84 GLU A N 1
ATOM 730 C CA . GLU A 1 84 ? -8.081 -2.274 -4.525 1.00 95.69 84 GLU A CA 1
ATOM 731 C C . GLU A 1 84 ? -8.845 -3.570 -4.851 1.00 95.69 84 GLU A C 1
ATOM 733 O O . GLU A 1 84 ? -9.573 -3.615 -5.836 1.00 95.69 84 GLU A O 1
ATOM 738 N N . SER A 1 85 ? -8.679 -4.622 -4.044 1.00 95.56 85 SER A N 1
ATOM 739 C CA . SER A 1 85 ? -9.346 -5.917 -4.229 1.00 95.56 85 SER A CA 1
ATOM 740 C C . SER A 1 85 ? -10.526 -6.130 -3.275 1.00 95.56 85 SER A C 1
ATOM 742 O O . SER A 1 85 ? -11.127 -7.205 -3.302 1.00 95.56 85 SER A O 1
ATOM 744 N N . LEU A 1 86 ? -10.828 -5.168 -2.395 1.00 96.50 86 LEU A N 1
ATOM 745 C CA . LEU A 1 86 ? -11.945 -5.288 -1.465 1.00 96.50 86 LEU A CA 1
ATOM 746 C C . LEU A 1 86 ? -13.283 -5.141 -2.204 1.00 96.50 86 LEU A C 1
ATOM 748 O O . LEU A 1 86 ? -13.382 -4.341 -3.136 1.00 96.50 86 LEU A O 1
ATOM 752 N N . PRO A 1 87 ? -14.322 -5.877 -1.776 1.00 96.56 87 PRO A N 1
ATOM 753 C CA . PRO A 1 87 ? -15.693 -5.591 -2.178 1.00 96.56 87 PRO A CA 1
ATOM 754 C C . PRO A 1 87 ? -16.111 -4.154 -1.823 1.00 96.56 87 PRO A C 1
ATOM 756 O O . PRO A 1 87 ? -15.556 -3.548 -0.907 1.00 96.56 87 PRO A O 1
ATOM 759 N N . GLU A 1 88 ? -17.126 -3.625 -2.508 1.00 95.94 88 GLU A N 1
ATOM 760 C CA . GLU A 1 88 ? -17.616 -2.252 -2.288 1.00 95.94 88 GLU A CA 1
ATOM 761 C C . GLU A 1 88 ? -18.154 -2.012 -0.866 1.00 95.94 88 GLU A C 1
ATOM 763 O O . GLU A 1 88 ? -18.102 -0.891 -0.363 1.00 95.94 88 GLU A O 1
ATOM 768 N N . ASP A 1 89 ? -18.637 -3.062 -0.199 1.00 97.56 89 ASP A N 1
ATOM 769 C CA . ASP A 1 89 ? -19.145 -3.042 1.174 1.00 97.56 89 ASP A CA 1
ATOM 770 C C . ASP A 1 89 ? -18.052 -3.295 2.229 1.00 97.56 89 ASP A C 1
ATOM 772 O O . ASP A 1 89 ? -18.368 -3.486 3.402 1.00 97.56 89 ASP A O 1
ATOM 776 N N . HIS A 1 90 ? -16.770 -3.285 1.849 1.00 98.06 90 HIS A N 1
ATOM 777 C CA . HIS A 1 90 ? -15.645 -3.490 2.759 1.00 98.06 90 HIS A CA 1
ATOM 778 C C . HIS A 1 90 ? -14.709 -2.279 2.808 1.00 98.06 90 HIS A C 1
ATOM 780 O O . HIS A 1 90 ? -14.308 -1.722 1.788 1.00 98.06 90 HIS A O 1
ATOM 786 N N . GLU A 1 91 ? -14.268 -1.920 4.012 1.00 97.81 91 GLU A N 1
ATOM 787 C CA . GLU A 1 91 ? -13.303 -0.841 4.224 1.00 97.81 91 GLU A CA 1
ATOM 788 C C . GLU A 1 91 ? -12.140 -1.321 5.099 1.00 97.81 91 GLU A C 1
ATOM 790 O O . GLU A 1 91 ? -12.335 -1.742 6.239 1.00 97.81 91 GLU A O 1
ATOM 795 N N . LEU A 1 92 ? -10.909 -1.219 4.588 1.00 98.50 92 LEU A N 1
ATOM 796 C CA . LEU A 1 92 ? -9.698 -1.425 5.385 1.00 98.50 92 LEU A CA 1
ATOM 797 C C . LEU A 1 92 ? -9.306 -0.125 6.097 1.00 98.50 92 LEU A C 1
ATOM 799 O O . LEU A 1 92 ? -8.988 0.878 5.454 1.00 98.50 92 LEU A O 1
ATOM 803 N N . VAL A 1 93 ? -9.273 -0.176 7.427 1.00 98.44 93 VAL A N 1
ATOM 804 C CA . VAL A 1 93 ? -8.999 0.959 8.312 1.00 98.44 93 VAL A CA 1
ATOM 805 C C . VAL A 1 93 ? -7.799 0.647 9.200 1.00 98.44 93 VAL A C 1
ATOM 807 O O . VAL A 1 93 ? -7.698 -0.437 9.768 1.00 98.44 93 VAL A O 1
ATOM 810 N N . PHE A 1 94 ? -6.893 1.609 9.369 1.00 98.62 94 PHE A N 1
ATOM 811 C CA . PHE A 1 94 ? -5.747 1.448 10.267 1.00 98.62 94 PHE A CA 1
ATOM 812 C C . PHE A 1 94 ? -5.996 2.055 11.649 1.00 98.62 94 PHE A C 1
ATOM 814 O O . PHE A 1 94 ? -6.480 3.179 11.768 1.00 98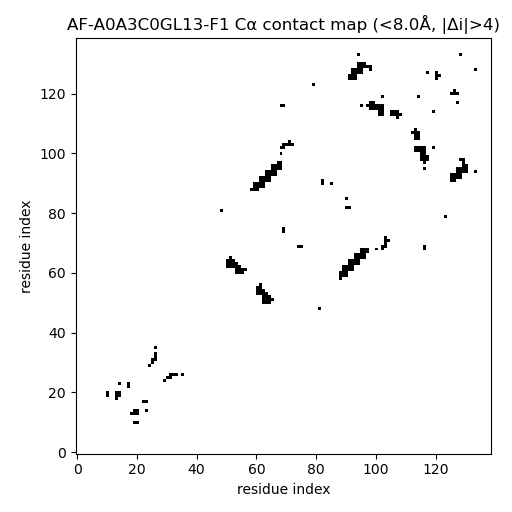.62 94 PHE A O 1
ATOM 821 N N . LEU A 1 95 ? -5.557 1.363 12.698 1.00 98.38 95 LEU A N 1
ATOM 822 C CA . LEU A 1 95 ? -5.353 1.928 14.029 1.00 98.38 95 LEU A CA 1
ATOM 823 C C . LEU A 1 95 ? -3.847 2.008 14.304 1.00 98.38 95 LEU A C 1
ATOM 825 O O . LEU A 1 95 ? -3.202 1.010 14.624 1.00 98.38 95 LEU A O 1
ATOM 829 N N . PHE A 1 96 ? -3.269 3.199 14.153 1.00 98.44 96 PHE A N 1
ATOM 830 C CA . PHE A 1 96 ? -1.839 3.413 14.356 1.00 98.44 96 PHE A CA 1
ATOM 831 C C . PHE A 1 96 ? -1.509 3.676 15.825 1.00 98.44 96 PHE A C 1
ATOM 833 O O . PHE A 1 96 ? -2.045 4.606 16.432 1.00 98.44 96 PHE A O 1
ATOM 840 N N . ALA A 1 97 ? -0.529 2.944 16.360 1.00 97.75 97 ALA A N 1
ATOM 841 C CA . ALA A 1 97 ? 0.030 3.238 17.683 1.00 97.75 97 ALA A CA 1
ATOM 842 C C . ALA A 1 97 ? 0.813 4.568 17.684 1.00 97.75 97 ALA A C 1
ATOM 844 O O . ALA A 1 97 ? 0.788 5.320 18.654 1.00 97.75 97 ALA A O 1
ATOM 845 N N . SER A 1 98 ? 1.502 4.881 16.578 1.00 96.44 98 SER A N 1
ATOM 846 C CA . SER A 1 98 ? 2.236 6.139 16.391 1.00 96.44 98 SER A CA 1
ATOM 847 C C . SER A 1 98 ? 2.090 6.651 14.949 1.00 96.44 98 SER A C 1
ATOM 849 O O . SER A 1 98 ? 2.967 6.418 14.114 1.00 96.44 98 SER A O 1
ATOM 851 N N . PRO A 1 99 ? 0.985 7.346 14.613 1.00 97.31 99 PRO A N 1
ATOM 852 C CA . PRO A 1 99 ? 0.701 7.776 13.236 1.00 97.31 99 PRO A CA 1
ATOM 853 C C . PRO A 1 99 ? 1.772 8.713 12.651 1.00 97.31 99 PRO A C 1
ATOM 855 O O . PRO A 1 99 ? 2.040 8.691 11.449 1.00 97.31 99 PRO A O 1
ATOM 858 N N . TYR A 1 100 ? 2.439 9.493 13.505 1.00 96.38 100 TYR A N 1
ATOM 859 C CA . TYR A 1 100 ? 3.485 10.440 13.108 1.00 96.38 100 TYR A CA 1
ATOM 860 C C . TYR A 1 100 ? 4.896 9.831 13.096 1.00 96.38 100 TYR A C 1
ATOM 862 O O . TYR A 1 100 ? 5.869 10.528 12.805 1.00 96.38 100 TYR A O 1
ATOM 870 N N . ALA A 1 101 ? 5.039 8.530 13.379 1.00 95.38 101 ALA A N 1
ATOM 871 C CA . ALA A 1 101 ? 6.310 7.843 13.193 1.00 95.38 101 ALA A CA 1
ATOM 872 C C . ALA A 1 101 ? 6.722 7.864 11.706 1.00 95.38 101 ALA A C 1
ATOM 874 O O . ALA A 1 101 ? 5.866 7.795 10.819 1.00 95.38 101 ALA A O 1
ATOM 875 N N . PRO A 1 102 ? 8.027 7.918 11.392 1.00 96.19 102 PRO A N 1
ATOM 876 C CA . PRO A 1 102 ? 8.494 7.938 10.012 1.00 96.19 102 PRO A CA 1
ATOM 877 C C . PRO A 1 102 ? 8.317 6.575 9.330 1.00 96.19 102 PRO A C 1
ATOM 879 O O . PRO A 1 102 ? 8.697 5.536 9.883 1.00 96.19 102 PRO A O 1
ATOM 882 N N . MET A 1 103 ? 7.835 6.590 8.087 1.00 96.12 103 MET A N 1
ATOM 883 C CA . MET A 1 103 ? 7.840 5.432 7.192 1.00 96.12 103 MET A CA 1
ATOM 884 C C . MET A 1 103 ? 9.275 4.909 6.984 1.00 96.12 103 MET A C 1
ATOM 886 O O . MET A 1 103 ? 10.246 5.686 7.023 1.00 96.12 103 MET A O 1
ATOM 890 N N . PRO A 1 104 ? 9.450 3.597 6.748 1.00 93.19 104 PRO A N 1
ATOM 891 C CA . PRO A 1 104 ? 10.765 2.996 6.576 1.00 93.19 104 PRO A CA 1
ATOM 892 C C . PRO A 1 104 ? 11.501 3.579 5.361 1.00 93.19 104 PRO A C 1
ATOM 894 O O . PRO A 1 104 ? 10.909 3.871 4.327 1.00 93.19 104 PRO A O 1
ATOM 897 N N . ALA A 1 105 ? 12.821 3.749 5.500 1.00 88.56 105 ALA A N 1
ATOM 898 C CA . ALA A 1 105 ? 13.727 4.239 4.452 1.00 88.56 105 ALA A CA 1
ATOM 899 C C . ALA A 1 105 ? 13.367 5.607 3.825 1.00 88.56 105 ALA A C 1
ATOM 901 O O . ALA A 1 105 ? 13.848 5.944 2.742 1.00 88.56 105 ALA A O 1
ATOM 902 N N . THR A 1 106 ? 12.573 6.430 4.513 1.00 90.81 106 THR A N 1
ATOM 903 C CA . THR A 1 106 ? 12.222 7.767 4.029 1.00 90.81 106 THR A CA 1
ATOM 904 C C . THR A 1 106 ? 13.370 8.760 4.143 1.00 90.81 106 THR A C 1
ATOM 906 O O . THR A 1 106 ? 14.100 8.815 5.141 1.00 90.81 106 THR A O 1
ATOM 909 N N . ARG A 1 107 ? 13.515 9.581 3.098 1.00 91.00 107 ARG A N 1
ATOM 910 C CA . ARG A 1 107 ? 14.427 10.727 3.098 1.00 91.00 107 ARG A CA 1
ATOM 911 C C . ARG A 1 107 ? 13.855 11.837 3.974 1.00 91.00 107 ARG A C 1
ATOM 913 O O . ARG A 1 107 ? 12.642 12.017 4.052 1.00 91.00 107 ARG A O 1
ATOM 920 N N . ARG A 1 108 ? 14.749 12.576 4.626 1.00 95.06 108 ARG A N 1
ATOM 921 C CA . ARG A 1 108 ? 14.393 13.772 5.391 1.00 95.06 108 ARG A CA 1
ATOM 922 C C . ARG A 1 108 ? 14.027 14.898 4.418 1.00 95.06 108 ARG A C 1
ATOM 924 O O . ARG A 1 108 ? 14.709 15.065 3.406 1.00 95.06 108 ARG A O 1
ATOM 931 N N . ARG A 1 109 ? 12.954 15.634 4.703 1.00 95.12 109 ARG A N 1
ATOM 932 C CA . ARG A 1 109 ? 12.558 16.848 3.976 1.00 95.12 109 ARG A CA 1
ATOM 933 C C . ARG A 1 109 ? 13.492 18.010 4.341 1.00 95.12 109 ARG A C 1
ATOM 935 O O . ARG A 1 109 ? 14.286 17.901 5.276 1.00 95.12 109 ARG A O 1
ATOM 942 N N . LYS A 1 110 ? 13.393 19.126 3.606 1.00 96.19 110 LYS A N 1
ATOM 943 C CA . LYS A 1 110 ? 14.193 20.342 3.862 1.00 96.19 110 LYS A CA 1
ATOM 944 C C . LYS A 1 110 ? 13.957 20.914 5.265 1.00 96.19 110 LYS A C 1
ATOM 946 O O . LYS A 1 110 ? 14.900 21.372 5.892 1.00 96.19 110 LYS A O 1
ATOM 951 N N . ASP A 1 111 ? 12.724 20.821 5.757 1.00 93.94 111 ASP A N 1
ATOM 952 C CA . ASP A 1 111 ? 12.301 21.253 7.098 1.00 93.94 111 ASP A CA 1
ATOM 953 C C . ASP A 1 111 ? 12.713 20.285 8.229 1.00 93.94 111 ASP A C 1
ATOM 955 O O . ASP A 1 111 ? 12.408 20.506 9.397 1.00 93.94 111 ASP A O 1
ATOM 959 N N . GLY A 1 112 ? 13.397 19.184 7.905 1.00 93.88 112 GLY A N 1
ATOM 960 C CA . GLY A 1 112 ? 13.832 18.195 8.882 1.00 93.88 112 GLY A CA 1
ATOM 961 C C . GLY A 1 112 ? 12.788 17.130 9.241 1.00 93.88 112 GLY A C 1
ATOM 962 O O . GLY A 1 112 ? 13.133 16.185 9.962 1.00 93.88 112 GLY A O 1
ATOM 963 N N . THR A 1 113 ? 11.562 17.209 8.727 1.00 95.19 113 THR A N 1
ATOM 964 C CA . THR A 1 113 ? 10.530 16.183 8.931 1.00 95.19 113 THR A CA 1
ATOM 965 C C . THR A 1 113 ? 10.748 14.974 8.010 1.00 95.19 113 THR A C 1
ATOM 967 O O . THR A 1 113 ? 11.576 14.989 7.091 1.00 95.19 113 THR A O 1
ATOM 970 N N . LYS A 1 114 ? 10.048 13.871 8.280 1.00 96.44 114 LYS A N 1
ATOM 971 C CA . LYS A 1 114 ? 10.055 12.652 7.457 1.00 96.44 114 LYS A CA 1
ATOM 972 C C . LYS A 1 114 ? 8.625 12.266 7.117 1.00 96.44 114 LYS A C 1
ATOM 974 O O . LYS A 1 114 ? 7.720 12.571 7.879 1.00 96.44 114 LYS A O 1
ATOM 979 N N . PHE A 1 115 ? 8.460 11.565 5.999 1.00 96.75 115 PHE A N 1
ATOM 980 C CA . PHE A 1 115 ? 7.152 11.080 5.571 1.00 96.75 115 PHE A CA 1
ATOM 981 C C . PHE A 1 115 ? 6.602 10.049 6.573 1.00 96.75 115 PHE A C 1
ATOM 983 O O . PHE A 1 115 ? 7.300 9.075 6.874 1.00 96.75 115 PHE A O 1
ATOM 990 N N . THR A 1 116 ? 5.414 10.287 7.129 1.00 97.50 116 THR A N 1
ATOM 991 C CA . THR A 1 116 ? 4.853 9.536 8.269 1.00 97.50 116 THR A CA 1
ATOM 992 C C . THR A 1 116 ? 3.881 8.428 7.851 1.00 97.50 116 THR A C 1
ATOM 994 O O . THR A 1 116 ? 3.537 8.297 6.675 1.00 97.50 116 THR A O 1
ATOM 997 N N . HIS A 1 117 ? 3.441 7.606 8.812 1.00 97.69 117 HIS A N 1
ATOM 998 C CA . HIS A 1 117 ? 2.439 6.558 8.569 1.00 97.69 117 HIS A CA 1
ATOM 999 C C . HIS A 1 117 ? 1.081 7.162 8.198 1.00 97.69 117 HIS A C 1
ATOM 1001 O O . HIS A 1 117 ? 0.451 6.691 7.253 1.00 97.69 117 HIS A O 1
ATOM 1007 N N . SER A 1 118 ? 0.663 8.233 8.883 1.00 97.81 118 SER A N 1
ATOM 1008 C CA . SER A 1 118 ? -0.566 8.965 8.556 1.00 97.81 118 SER A CA 1
ATOM 1009 C C . SER A 1 118 ? -0.522 9.567 7.154 1.00 97.81 118 SER A C 1
ATOM 1011 O O . SER A 1 118 ? -1.446 9.362 6.376 1.00 97.81 118 SER A O 1
ATOM 1013 N N . GLU A 1 119 ? 0.583 10.220 6.784 1.00 98.00 119 GLU A N 1
ATOM 1014 C CA . GLU A 1 119 ? 0.742 10.795 5.444 1.00 98.00 119 GLU A CA 1
ATOM 1015 C C . GLU A 1 119 ? 0.751 9.701 4.361 1.00 98.00 119 GLU A C 1
ATOM 1017 O O . GLU A 1 119 ? 0.249 9.908 3.255 1.00 98.00 119 GLU A O 1
ATOM 1022 N N . TRP A 1 120 ? 1.298 8.515 4.662 1.00 97.94 120 TRP A N 1
ATOM 1023 C CA . TRP A 1 120 ? 1.194 7.357 3.773 1.00 97.94 120 TRP A CA 1
ATOM 1024 C C . TRP A 1 120 ? -0.249 6.868 3.635 1.00 97.94 120 TRP A C 1
ATOM 1026 O O . TRP A 1 120 ? -0.685 6.616 2.511 1.00 97.94 120 TRP A O 1
ATOM 1036 N N . ALA A 1 121 ? -0.986 6.755 4.739 1.00 98.25 121 ALA A N 1
ATOM 1037 C CA . ALA A 1 121 ? -2.381 6.334 4.728 1.00 98.25 121 ALA A CA 1
ATOM 1038 C C . ALA A 1 121 ? -3.245 7.316 3.921 1.00 98.25 121 ALA A C 1
ATOM 1040 O O . ALA A 1 121 ? -3.917 6.901 2.980 1.00 98.25 121 ALA A O 1
ATOM 1041 N N . GLU A 1 122 ? -3.130 8.617 4.191 1.00 98.25 122 GLU A N 1
ATOM 1042 C CA . GLU A 1 122 ? -3.843 9.687 3.480 1.00 98.25 122 GLU A CA 1
ATOM 1043 C C . GLU A 1 122 ? -3.528 9.686 1.982 1.00 98.25 122 GLU A C 1
ATOM 1045 O O . GLU A 1 122 ? -4.437 9.665 1.150 1.00 98.25 122 GLU A O 1
ATOM 1050 N N . LYS A 1 123 ? -2.241 9.613 1.614 1.00 98.00 123 LYS A N 1
ATOM 1051 C CA . LYS A 1 123 ? -1.815 9.552 0.208 1.00 98.00 123 LYS A CA 1
ATOM 1052 C C . LYS A 1 123 ? -2.415 8.354 -0.534 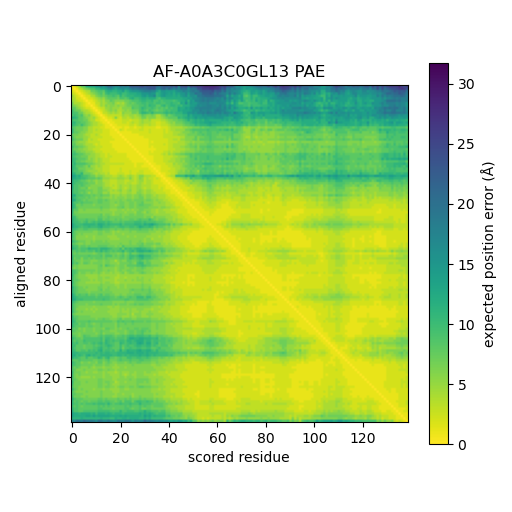1.00 98.00 123 LYS A C 1
ATOM 1054 O O . LYS A 1 123 ? -2.694 8.459 -1.727 1.00 98.00 123 LYS A O 1
ATOM 1059 N N . ASN A 1 124 ? -2.581 7.222 0.147 1.00 97.81 124 ASN A N 1
ATOM 1060 C CA . ASN A 1 124 ? -3.133 5.993 -0.427 1.00 97.81 124 ASN A CA 1
ATOM 1061 C C . ASN A 1 124 ? -4.624 5.798 -0.114 1.00 97.81 124 ASN A C 1
ATOM 1063 O O . ASN A 1 124 ? -5.140 4.705 -0.340 1.00 97.81 124 ASN A O 1
ATOM 1067 N N . LYS A 1 125 ? -5.314 6.852 0.349 1.00 97.62 125 LYS A N 1
ATOM 1068 C CA . LYS A 1 125 ? -6.761 6.878 0.604 1.00 97.62 125 LYS A CA 1
ATOM 1069 C C . LYS A 1 125 ? -7.228 5.833 1.625 1.00 97.62 125 LYS A C 1
ATOM 1071 O O . LYS A 1 125 ? -8.296 5.249 1.473 1.00 97.62 125 LYS A O 1
ATOM 1076 N N . PHE A 1 126 ? -6.429 5.597 2.659 1.00 98.38 126 PHE A N 1
ATOM 1077 C CA . PHE A 1 126 ? -6.834 4.806 3.815 1.00 98.38 126 PHE A CA 1
ATOM 1078 C C . PHE A 1 126 ? -7.393 5.699 4.910 1.00 98.38 126 PHE A C 1
ATOM 1080 O O . PHE A 1 126 ? -6.764 6.688 5.301 1.00 98.38 126 PHE A O 1
ATOM 1087 N N . LYS A 1 127 ? -8.529 5.289 5.469 1.00 98.12 127 LYS A N 1
ATOM 1088 C CA . LYS A 1 127 ? -8.997 5.807 6.747 1.00 98.12 127 LYS A CA 1
ATOM 1089 C C . LYS A 1 127 ? -8.097 5.277 7.856 1.00 98.12 127 LYS A C 1
ATOM 1091 O O . LYS A 1 127 ? -7.683 4.114 7.847 1.00 98.12 127 LYS A O 1
ATOM 1096 N N . TRP A 1 128 ? -7.778 6.134 8.814 1.00 98.38 128 TRP A N 1
ATOM 1097 C CA . TRP A 1 128 ? -6.938 5.748 9.933 1.00 98.38 128 TRP A CA 1
ATOM 1098 C C . TRP A 1 128 ? -7.311 6.502 11.203 1.00 98.38 128 TRP A C 1
ATOM 1100 O O . TRP A 1 128 ? -7.836 7.615 11.164 1.00 98.38 128 TRP A O 1
ATOM 1110 N N . PHE A 1 129 ? -6.995 5.886 12.334 1.00 98.19 129 PHE A N 1
ATOM 1111 C CA . PHE A 1 129 ? -7.160 6.448 13.662 1.00 98.19 129 PHE A CA 1
ATOM 1112 C C . PHE A 1 129 ? -5.909 6.211 14.507 1.00 98.19 129 PHE A C 1
ATOM 1114 O O . PHE A 1 129 ? -5.026 5.424 14.169 1.00 98.19 129 PHE A O 1
ATOM 1121 N N . SER A 1 130 ? -5.855 6.900 15.635 1.00 97.31 130 SER A N 1
ATOM 1122 C CA . SER A 1 130 ? -5.009 6.571 16.777 1.00 97.31 130 SER A CA 1
ATOM 1123 C C . SER A 1 130 ? -5.913 6.205 17.948 1.00 97.31 130 SER A C 1
ATOM 1125 O O . SER A 1 130 ? -7.108 6.493 17.910 1.00 97.31 130 SER A O 1
ATOM 1127 N N . GLU A 1 131 ? -5.363 5.668 19.033 1.00 95.38 131 GLU A N 1
ATOM 1128 C CA . GLU A 1 131 ? -6.146 5.415 20.255 1.00 95.38 131 GLU A CA 1
ATOM 1129 C C . GLU A 1 131 ? -6.898 6.663 20.754 1.00 95.38 131 GLU A C 1
ATOM 1131 O O . GLU A 1 131 ? -7.995 6.561 21.300 1.00 95.38 131 GLU A O 1
ATOM 1136 N N . LYS A 1 132 ? -6.334 7.856 20.516 1.00 95.81 132 LYS A N 1
ATOM 1137 C CA . LYS A 1 132 ? -6.923 9.144 20.911 1.00 95.81 132 LYS A CA 1
ATOM 1138 C C . LYS A 1 132 ? -8.051 9.605 19.991 1.00 95.81 132 LYS A C 1
ATOM 1140 O O . LYS A 1 132 ? -8.927 10.336 20.437 1.00 95.81 132 LYS A O 1
ATOM 1145 N N . THR A 1 133 ? -8.003 9.223 18.717 1.00 96.81 133 THR A N 1
ATOM 1146 C CA . THR A 1 133 ? -8.963 9.656 17.688 1.00 96.81 133 THR A CA 1
ATOM 1147 C C . THR A 1 133 ? -9.945 8.559 17.293 1.00 96.81 133 THR A C 1
ATOM 1149 O O . THR A 1 133 ? -10.767 8.781 16.409 1.00 96.81 133 THR A O 1
ATOM 1152 N N . PHE A 1 134 ? -9.874 7.386 17.932 1.00 96.50 134 PHE A N 1
ATOM 1153 C CA . PHE A 1 134 ? -10.763 6.272 17.636 1.00 96.50 134 PHE A CA 1
ATOM 1154 C C . PHE A 1 134 ? -12.226 6.649 17.935 1.00 96.50 134 PHE A C 1
ATOM 1156 O O . PHE A 1 134 ? -12.499 7.142 19.039 1.00 96.50 134 PHE A O 1
ATOM 1163 N N . PRO A 1 135 ? -13.164 6.423 16.997 1.00 94.62 135 PRO A N 1
ATOM 1164 C CA . PRO A 1 135 ? -14.544 6.872 17.147 1.00 94.62 135 PRO A CA 1
ATOM 1165 C C . PRO A 1 135 ? -15.220 6.228 18.357 1.00 94.62 135 PRO A C 1
ATOM 1167 O O . PRO A 1 135 ? -15.079 5.027 18.59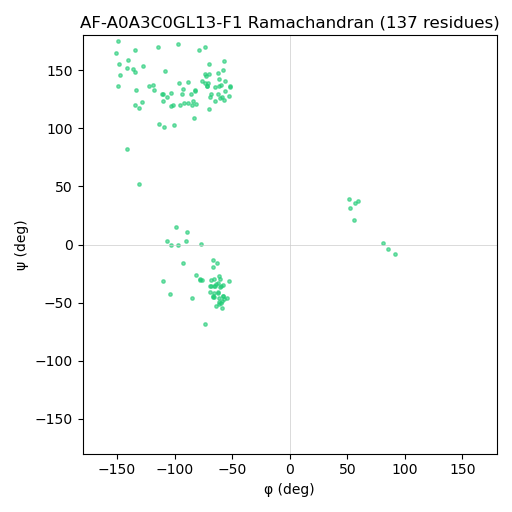8 1.00 94.62 135 PRO A O 1
ATOM 1170 N N . LYS A 1 136 ? -15.962 7.020 19.137 1.00 92.56 136 LYS A N 1
ATOM 1171 C CA . LYS A 1 136 ? -16.662 6.508 20.327 1.00 92.56 136 LYS A CA 1
ATOM 1172 C C . LYS A 1 136 ? -17.808 5.590 19.929 1.00 92.56 136 LYS A C 1
ATOM 1174 O O . LYS A 1 136 ? -18.026 4.591 20.590 1.00 92.56 136 LYS A O 1
ATOM 1179 N N . GLU A 1 137 ? -18.475 5.906 18.830 1.00 91.06 137 GLU A N 1
ATOM 1180 C CA . GLU A 1 137 ? -19.545 5.127 18.217 1.00 91.06 137 GLU A CA 1
ATOM 1181 C C . GLU A 1 137 ? -19.092 3.743 17.720 1.00 91.06 137 GLU A C 1
ATOM 1183 O O . GLU A 1 137 ? -19.926 2.890 17.427 1.00 91.06 137 GLU A O 1
ATOM 1188 N N . TRP A 1 138 ? -17.779 3.511 17.594 1.00 90.69 138 TRP A N 1
ATOM 1189 C CA . TRP A 1 138 ? -17.227 2.210 17.209 1.00 90.69 138 TRP A CA 1
ATOM 1190 C C . TRP A 1 138 ? -16.869 1.332 18.409 1.00 90.69 138 TRP A C 1
ATOM 1192 O O . TRP A 1 138 ? -16.692 0.124 18.213 1.00 90.69 138 TRP A O 1
ATOM 1202 N N . LYS A 1 139 ? -16.782 1.913 19.612 1.00 82.12 139 LYS A N 1
ATOM 1203 C CA . LYS A 1 139 ? -16.619 1.181 20.874 1.00 82.12 139 LYS A CA 1
ATOM 1204 C C . LYS A 1 139 ? -17.934 0.507 21.242 1.00 82.12 139 LYS A C 1
ATOM 1206 O O . LYS A 1 139 ? -17.877 -0.702 21.542 1.00 82.12 139 LYS A O 1
#

Foldseek 3Di:
DPDPDDDPDDDPPADPLDPGPVRVVCCVPPNVPDDRPPDDDDDDDDDDDDAPDWDQDPQAIEREHEDAADDDPVRVVVVLVVQVPDDPSYAYEYAYQCQLDAHPPFDADPVRGHQGNVNVCVVSVHHYHYPVRPDPVVD

Secondary structure (DSSP, 8-state):
-PPPPPPPPPPTTPPTT-S-HHHHHHHHHT-TTSPSS--------------SEEEEETTEEEEEEEES---SHHHHHHHHHHHHTS-TTEEEEEEES-TTSBPTTPPBPTTS-B-BHHHHHHHTT-EEE-TTT--GGG-

Radius of gyration: 22.6 Å; Cα contacts (8 Å, |Δi|>4): 149; chains: 1; bounding box: 52×43×58 Å

Solvent-accessible surface area (backbone atoms only — not comparable to full-atom values): 8986 Å² total; per-residue (Å²): 128,85,76,76,78,77,77,74,83,78,77,78,91,55,57,89,97,50,95,42,62,65,58,46,52,40,38,69,72,75,42,68,89,59,82,75,89,79,76,85,82,89,83,85,86,90,81,86,86,83,65,77,40,78,51,74,55,97,80,32,36,36,33,39,36,78,41,69,76,65,80,46,70,70,68,56,53,50,53,56,56,49,59,77,66,48,57,94,52,46,44,67,31,39,38,27,78,44,41,79,45,63,40,55,93,57,67,69,46,96,89,69,49,56,55,20,45,47,59,51,31,54,76,69,73,37,56,70,34,32,88,89,64,50,60,72,92,76,108